Protein AF-A0A2M7BC40-F1 (afdb_monomer_lite)

Foldseek 3Di:
DDDPVVVVVVDDDDPDDDDDDDDPPPDADAPDPPHDTPNRPDDDVPVVVCCVVDPDDDDDQADPPDDDDPVSSVCSVVVHHCVVDPDDPQNVVCVVVPHDDDPPDDGDWAADFDADPVRHTPGRHPVVDDLVVVQVVLVVVCPDDDPPAAWDWDRDPPGTTTDDDDDDDDDDDDDDDDDDDDD

Sequence (183 aa):
MADLNLIRELVTTADTKIVLLVLDGLGGLPCGPGGPTELEFARTPNLDKLARAGAIGLSMPIANGIAPGSGPGHLALFGYDPVKFLVGRGVLESVGIGLQLTPDDVAARGNFCSVDDNMLITDRRAGRIPTEKCVELVTMLKTITLPGVEVIVEAVQDMRRAGHDAQNDHTARRRSDRRGRAR

Structure (mmCIF, N/CA/C/O backbone):
data_AF-A0A2M7BC40-F1
#
_entry.id   AF-A0A2M7BC40-F1
#
loop_
_atom_site.group_PDB
_atom_site.id
_atom_site.type_symbol
_atom_site.label_atom_id
_atom_site.label_alt_id
_atom_site.label_comp_id
_atom_site.label_asym_id
_atom_site.label_entity_id
_atom_site.label_seq_id
_atom_site.pdbx_PDB_ins_code
_atom_site.Cartn_x
_atom_site.Cartn_y
_atom_site.Cartn_z
_atom_site.occupancy
_atom_site.B_iso_or_equiv
_atom_site.auth_seq_id
_atom_site.auth_comp_id
_atom_site.auth_asym_id
_atom_site.auth_atom_id
_atom_site.pdbx_PDB_model_num
ATOM 1 N N . MET A 1 1 ? -8.907 -7.084 -17.365 1.00 60.09 1 MET A N 1
ATOM 2 C CA . MET A 1 1 ? -8.431 -7.451 -16.013 1.00 60.09 1 MET A CA 1
ATOM 3 C C . MET A 1 1 ? -8.399 -8.960 -15.893 1.00 60.09 1 MET A C 1
ATOM 5 O O . MET A 1 1 ? -9.081 -9.619 -16.667 1.00 60.09 1 MET A O 1
ATOM 9 N N . ALA A 1 2 ? -7.543 -9.491 -15.026 1.00 67.50 2 ALA A N 1
ATOM 10 C CA . ALA A 1 2 ? -7.201 -10.905 -15.034 1.00 67.50 2 ALA A CA 1
ATOM 11 C C . ALA A 1 2 ? -8.374 -11.793 -14.582 1.00 67.50 2 ALA A C 1
ATOM 13 O O . ALA A 1 2 ? -8.976 -11.558 -13.535 1.00 67.50 2 ALA A O 1
ATOM 14 N N . ASP A 1 3 ? -8.699 -12.809 -15.381 1.00 83.00 3 ASP A N 1
ATOM 15 C CA . ASP A 1 3 ? -9.646 -13.856 -15.006 1.00 83.00 3 ASP A CA 1
ATOM 16 C C . ASP A 1 3 ? -8.914 -14.891 -14.142 1.00 83.00 3 ASP A C 1
ATOM 18 O O . ASP A 1 3 ? -8.044 -15.621 -14.618 1.00 83.00 3 ASP A O 1
ATOM 22 N N . LEU A 1 4 ? -9.248 -14.929 -12.850 1.00 84.19 4 LEU A N 1
ATOM 23 C CA . LEU A 1 4 ? -8.615 -15.833 -11.891 1.00 84.19 4 LEU A CA 1
ATOM 24 C C . LEU A 1 4 ? -8.896 -17.312 -12.197 1.00 84.19 4 LEU A C 1
ATOM 26 O O . LEU A 1 4 ? -8.074 -18.157 -11.842 1.00 84.19 4 LEU A O 1
ATOM 30 N N . ASN A 1 5 ? -10.021 -17.638 -12.843 1.00 86.69 5 ASN A N 1
ATOM 31 C CA . ASN A 1 5 ? -10.319 -19.013 -13.242 1.00 86.69 5 ASN A CA 1
ATOM 32 C C . ASN A 1 5 ? -9.405 -19.432 -14.392 1.00 86.69 5 ASN A C 1
ATOM 34 O O . ASN A 1 5 ? -8.746 -20.463 -14.296 1.00 86.69 5 ASN A O 1
ATOM 38 N N . LEU A 1 6 ? -9.270 -18.575 -15.406 1.00 87.75 6 LEU A N 1
ATOM 39 C CA . LEU A 1 6 ? -8.338 -18.810 -16.507 1.00 87.75 6 LEU A CA 1
ATOM 40 C C . LEU A 1 6 ? -6.890 -18.917 -16.009 1.00 87.75 6 LEU A C 1
ATOM 42 O O . LEU A 1 6 ? -6.165 -19.814 -16.425 1.00 87.75 6 LEU A O 1
ATOM 46 N N . ILE A 1 7 ? -6.461 -18.040 -15.090 1.00 87.44 7 ILE A N 1
ATOM 47 C CA . ILE A 1 7 ? -5.110 -18.125 -14.513 1.00 87.44 7 ILE A CA 1
ATOM 48 C C . ILE A 1 7 ? -4.885 -19.501 -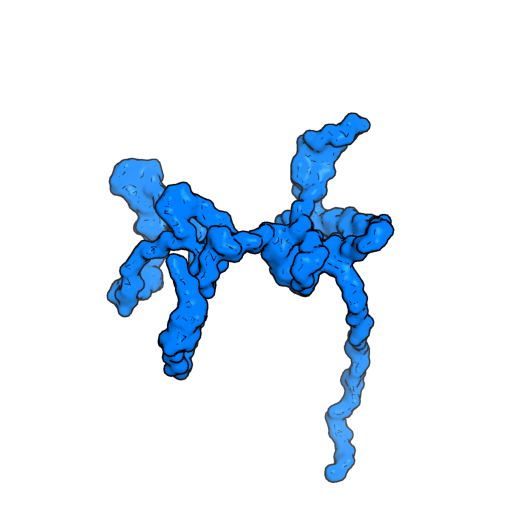13.893 1.00 87.44 7 ILE A C 1
ATOM 50 O O . ILE A 1 7 ? -3.852 -20.101 -14.166 1.00 87.44 7 ILE A O 1
ATOM 54 N N . ARG A 1 8 ? -5.837 -20.009 -13.096 1.00 87.81 8 ARG A N 1
ATOM 55 C CA . ARG A 1 8 ? -5.735 -21.328 -12.448 1.00 87.81 8 ARG A CA 1
ATOM 56 C C . ARG A 1 8 ? -5.562 -22.465 -13.452 1.00 87.81 8 ARG A C 1
ATOM 58 O O . ARG A 1 8 ? -4.784 -23.370 -13.176 1.00 87.81 8 ARG A O 1
ATOM 65 N N . GLU A 1 9 ? -6.238 -22.402 -14.594 1.00 91.88 9 GLU A N 1
ATOM 66 C CA . GLU A 1 9 ? -6.102 -23.393 -15.672 1.00 91.88 9 GLU A CA 1
ATOM 67 C C . GLU A 1 9 ? -4.739 -23.323 -16.376 1.00 91.88 9 GLU A C 1
ATOM 69 O O . GLU A 1 9 ? -4.235 -24.338 -16.851 1.00 91.88 9 GLU A O 1
ATOM 74 N N . LEU A 1 10 ? -4.120 -22.140 -16.415 1.00 90.69 10 LEU A N 1
ATOM 75 C CA . LEU A 1 10 ? -2.822 -21.904 -17.053 1.00 90.69 10 LEU A CA 1
ATOM 76 C C . LEU A 1 10 ? -1.622 -22.100 -16.110 1.00 90.69 10 LEU A C 1
ATOM 78 O O . LEU A 1 10 ? -0.476 -22.056 -16.568 1.00 90.69 10 LEU A O 1
ATOM 82 N N . VAL A 1 11 ? -1.843 -22.303 -14.803 1.00 89.69 11 VAL A N 1
ATOM 83 C CA . VAL A 1 11 ? -0.752 -22.497 -13.836 1.00 89.69 11 VAL A CA 1
ATOM 84 C C . VAL A 1 11 ? 0.047 -23.745 -14.197 1.00 89.69 11 VAL A C 1
ATOM 86 O O . VAL A 1 11 ? -0.470 -24.858 -14.223 1.00 89.69 11 VAL A O 1
ATOM 89 N N . THR A 1 12 ? 1.349 -23.565 -14.397 1.00 90.25 12 THR A N 1
ATOM 90 C CA . THR A 1 12 ? 2.305 -24.660 -14.576 1.00 90.25 12 THR A CA 1
ATOM 91 C C . THR A 1 12 ? 3.191 -24.764 -13.341 1.00 90.25 12 THR A C 1
ATOM 93 O O . THR A 1 12 ? 3.705 -23.759 -12.848 1.00 90.25 12 THR A O 1
ATOM 96 N N . THR A 1 13 ? 3.382 -25.974 -12.819 1.00 90.06 13 THR A N 1
ATOM 97 C CA . THR A 1 13 ? 4.299 -26.203 -11.696 1.00 90.06 13 THR A CA 1
ATOM 98 C C . THR A 1 13 ? 5.743 -26.041 -12.156 1.00 90.06 13 THR A C 1
ATOM 100 O O . THR A 1 13 ? 6.120 -26.570 -13.200 1.00 90.06 13 THR A O 1
ATOM 103 N N . ALA A 1 14 ? 6.558 -25.358 -11.359 1.00 90.44 14 ALA A N 1
ATOM 104 C CA . ALA A 1 14 ? 7.987 -25.214 -11.595 1.00 90.44 14 ALA A CA 1
ATOM 105 C C . ALA A 1 14 ? 8.766 -25.506 -10.310 1.00 90.44 14 ALA A C 1
ATOM 107 O O . ALA A 1 14 ? 8.309 -25.183 -9.212 1.00 90.44 14 ALA A O 1
ATOM 108 N N . ASP A 1 15 ? 9.973 -26.053 -10.457 1.00 94.62 15 ASP A N 1
ATOM 109 C CA . ASP A 1 15 ? 10.898 -26.276 -9.337 1.00 94.62 15 ASP A CA 1
ATOM 110 C C . ASP A 1 15 ? 11.640 -24.990 -8.921 1.00 94.62 15 ASP A C 1
ATOM 112 O O . ASP A 1 15 ? 12.400 -24.965 -7.951 1.00 94.62 15 ASP A O 1
ATOM 116 N N . THR A 1 16 ? 11.419 -23.895 -9.651 1.00 94.81 16 THR A N 1
ATOM 117 C CA . THR A 1 16 ? 12.004 -22.580 -9.389 1.00 94.81 16 THR A CA 1
ATOM 118 C C . THR A 1 16 ? 11.127 -21.742 -8.457 1.00 94.81 16 THR A C 1
ATOM 120 O O . THR A 1 16 ? 9.949 -22.017 -8.226 1.00 94.81 16 THR A O 1
ATOM 123 N N . LYS A 1 17 ? 11.719 -20.697 -7.870 1.00 94.19 17 LYS A N 1
ATOM 124 C CA . LYS A 1 17 ? 11.011 -19.726 -7.027 1.00 94.19 17 LYS A CA 1
ATOM 125 C C . LYS A 1 17 ? 10.815 -18.421 -7.788 1.00 94.19 17 LYS A C 1
ATOM 127 O O . LYS A 1 17 ? 11.700 -17.996 -8.525 1.00 94.19 17 LYS A O 1
ATOM 132 N N . ILE A 1 18 ? 9.673 -17.778 -7.564 1.00 93.00 18 ILE A N 1
ATOM 133 C CA . ILE A 1 18 ? 9.374 -16.445 -8.091 1.00 93.00 18 ILE A CA 1
ATOM 134 C C . ILE A 1 18 ? 9.707 -15.419 -7.010 1.00 93.00 18 ILE A C 1
ATOM 136 O O . ILE A 1 18 ? 9.275 -15.557 -5.866 1.00 93.00 18 ILE A O 1
ATOM 140 N N . VAL A 1 19 ? 10.461 -14.386 -7.383 1.00 94.69 19 VAL A N 1
ATOM 141 C CA . VAL A 1 19 ? 10.726 -13.218 -6.539 1.00 94.69 19 VAL A CA 1
ATOM 142 C C . VAL A 1 19 ? 10.123 -11.997 -7.222 1.00 94.69 19 VAL A C 1
ATOM 144 O O . VAL A 1 19 ? 10.561 -11.617 -8.305 1.00 94.69 19 VAL A O 1
ATOM 147 N N . LEU A 1 20 ? 9.124 -11.386 -6.583 1.00 94.12 20 LEU A N 1
ATOM 148 C CA . LEU A 1 20 ? 8.546 -10.108 -6.994 1.00 94.12 20 LEU A CA 1
ATOM 149 C C . LEU A 1 20 ? 9.124 -8.998 -6.110 1.00 94.12 20 LEU A C 1
ATOM 151 O O . LEU A 1 20 ? 8.829 -8.941 -4.918 1.00 94.12 20 LEU A O 1
ATOM 155 N N . LEU A 1 21 ? 9.952 -8.129 -6.692 1.00 94.38 21 LEU A N 1
ATOM 156 C CA . LEU A 1 21 ? 10.520 -6.964 -6.011 1.00 94.38 21 LEU A CA 1
ATOM 157 C C . LEU A 1 21 ? 9.755 -5.702 -6.420 1.00 94.38 21 LEU A C 1
ATOM 159 O O . LEU A 1 21 ? 9.744 -5.341 -7.595 1.00 94.38 21 LEU A O 1
ATOM 163 N N . VAL A 1 22 ? 9.151 -5.023 -5.445 1.00 92.19 22 VAL A N 1
ATOM 164 C CA . VAL A 1 22 ? 8.424 -3.762 -5.646 1.00 92.19 22 VAL A CA 1
ATOM 165 C C . VAL A 1 22 ? 9.238 -2.624 -5.040 1.00 92.19 22 VAL A C 1
ATOM 167 O O . VAL A 1 22 ? 9.542 -2.642 -3.849 1.00 92.19 22 VAL A O 1
ATOM 170 N N . LEU A 1 23 ? 9.594 -1.638 -5.862 1.00 92.56 23 LEU A N 1
ATOM 171 C CA . LEU A 1 23 ? 10.254 -0.409 -5.425 1.00 92.56 23 LEU A CA 1
ATOM 172 C C . LEU A 1 23 ? 9.192 0.695 -5.337 1.00 92.56 23 LEU A C 1
ATOM 174 O O . LEU A 1 23 ? 8.718 1.181 -6.365 1.00 92.56 23 LEU A O 1
ATOM 178 N N . ASP A 1 24 ? 8.768 1.039 -4.119 1.00 89.62 24 ASP A N 1
ATOM 179 C CA . ASP A 1 24 ? 7.703 2.025 -3.907 1.00 89.62 24 ASP A CA 1
ATOM 180 C C . ASP A 1 24 ? 8.145 3.420 -4.374 1.00 89.62 24 ASP A C 1
ATOM 182 O O . ASP A 1 24 ? 9.268 3.849 -4.106 1.00 89.62 24 ASP A O 1
ATOM 186 N N . GLY A 1 25 ? 7.273 4.111 -5.108 1.00 88.19 25 GLY A N 1
ATOM 187 C CA . GLY A 1 25 ? 7.564 5.438 -5.655 1.00 88.19 25 GLY A CA 1
ATOM 188 C C . GLY A 1 25 ? 8.713 5.497 -6.671 1.00 88.19 25 GLY A C 1
ATOM 189 O O . GLY A 1 25 ? 9.290 6.562 -6.844 1.00 88.19 25 GLY A O 1
ATOM 190 N N . LEU A 1 26 ? 9.063 4.387 -7.339 1.00 91.62 26 LEU A N 1
ATOM 191 C CA . LEU A 1 26 ? 10.170 4.353 -8.311 1.00 91.62 26 LEU A CA 1
ATOM 192 C C . LEU A 1 26 ? 9.943 5.254 -9.536 1.00 91.62 26 LEU A C 1
ATOM 194 O O . LEU A 1 26 ? 10.897 5.759 -10.122 1.00 91.62 26 LEU A O 1
ATOM 198 N N . GLY A 1 27 ? 8.684 5.391 -9.958 1.00 89.62 27 GLY A N 1
ATOM 199 C CA . GLY A 1 27 ? 8.317 6.223 -11.098 1.00 89.62 27 GLY A CA 1
ATOM 200 C C . GLY A 1 27 ? 8.601 7.694 -10.808 1.00 89.62 27 GLY A C 1
ATOM 201 O O . GLY A 1 27 ? 8.203 8.205 -9.765 1.00 89.62 27 GLY A O 1
ATOM 202 N N . GLY A 1 28 ? 9.259 8.360 -11.750 1.00 89.81 28 GLY A N 1
ATOM 203 C CA . GLY A 1 28 ? 9.743 9.723 -11.595 1.00 89.81 28 GLY A CA 1
ATOM 204 C C . GLY A 1 28 ? 9.516 10.573 -12.839 1.00 89.81 28 GLY A C 1
ATOM 205 O O . GLY A 1 28 ? 9.080 10.070 -13.880 1.00 89.81 28 GLY A O 1
ATOM 206 N N . LEU A 1 29 ? 9.798 11.868 -12.728 1.00 92.19 29 LEU A N 1
ATOM 207 C CA . LEU A 1 29 ? 9.714 12.820 -13.834 1.00 92.19 29 LEU A CA 1
ATOM 208 C C . LEU A 1 29 ? 11.024 13.602 -13.933 1.00 92.19 29 LEU A C 1
ATOM 210 O O . LEU A 1 29 ? 11.601 13.956 -12.907 1.00 92.19 29 LEU A O 1
ATOM 214 N N . PRO A 1 30 ? 11.484 13.937 -15.148 1.00 92.88 30 PRO A N 1
ATOM 215 C CA . PRO A 1 30 ? 12.645 14.796 -15.300 1.00 92.88 30 PRO A CA 1
ATOM 216 C C . PRO A 1 30 ? 12.478 16.139 -14.584 1.00 92.88 30 PRO A C 1
ATOM 218 O O . PRO A 1 30 ? 11.442 16.792 -14.711 1.00 92.88 30 PRO A O 1
ATOM 221 N N . CYS A 1 31 ? 13.537 16.609 -13.918 1.00 85.19 31 CYS A N 1
ATOM 222 C CA . CYS A 1 31 ? 13.561 17.935 -13.283 1.00 85.19 31 CYS A CA 1
ATOM 223 C C . CYS A 1 31 ? 13.401 19.097 -14.287 1.00 85.19 31 CYS A C 1
ATOM 225 O O . CYS A 1 31 ? 13.108 20.224 -13.892 1.00 85.19 31 CYS A O 1
ATOM 227 N N . GLY A 1 32 ? 13.607 18.839 -15.581 1.00 88.62 32 GLY A N 1
ATOM 228 C CA . GLY A 1 32 ? 13.392 19.789 -16.666 1.00 88.62 32 GLY A CA 1
ATOM 229 C C . GLY A 1 32 ? 13.251 19.083 -18.021 1.00 88.62 32 GLY A C 1
ATOM 230 O O . GLY A 1 32 ? 13.565 17.894 -18.128 1.00 88.62 32 GLY A O 1
ATOM 231 N N . PRO A 1 33 ? 12.784 19.790 -19.066 1.00 90.62 33 PRO A N 1
ATOM 232 C CA . PRO A 1 33 ? 12.595 19.206 -20.392 1.00 90.62 33 PRO A CA 1
ATOM 233 C C . PRO A 1 33 ? 13.879 18.559 -20.928 1.00 90.62 33 PRO A C 1
ATOM 235 O O . PRO A 1 33 ? 14.923 19.203 -20.989 1.00 90.62 33 PRO A O 1
ATOM 238 N N . GLY A 1 34 ? 13.796 17.284 -21.319 1.00 89.62 34 GLY A N 1
ATOM 239 C CA . GLY A 1 34 ? 14.925 16.523 -21.871 1.00 89.62 34 GLY A CA 1
ATOM 240 C C . GLY A 1 34 ? 15.969 16.047 -20.850 1.00 89.62 34 GLY A C 1
ATOM 241 O O . GLY A 1 34 ? 16.966 15.455 -21.254 1.00 89.62 34 GLY A O 1
ATOM 242 N N . GLY A 1 35 ? 15.766 16.297 -19.551 1.00 92.81 35 GLY A N 1
ATOM 243 C CA . GLY A 1 35 ? 16.609 15.748 -18.487 1.00 92.81 35 GLY A CA 1
ATOM 244 C C . GLY A 1 35 ? 16.282 14.283 -18.155 1.00 92.81 35 GLY A C 1
ATOM 245 O O . GLY A 1 35 ? 15.249 13.774 -18.592 1.00 92.81 35 GLY A O 1
ATOM 246 N N . PRO A 1 36 ? 17.134 13.608 -17.365 1.00 94.19 36 PRO A N 1
ATOM 247 C CA . PRO A 1 36 ? 16.844 12.271 -16.860 1.00 94.19 36 PRO A CA 1
ATOM 248 C C . PRO A 1 36 ? 15.794 12.314 -15.742 1.00 94.19 36 PRO A C 1
ATOM 250 O O . PRO A 1 36 ? 15.713 13.286 -14.986 1.00 94.19 36 PRO A O 1
ATOM 253 N N . THR A 1 37 ? 15.036 11.232 -15.600 1.00 95.12 37 THR A N 1
ATOM 254 C CA . THR A 1 37 ? 14.310 10.903 -14.366 1.00 95.12 37 THR A CA 1
ATOM 255 C C . THR A 1 37 ? 15.286 10.584 -13.230 1.00 95.12 37 THR A C 1
ATOM 257 O O . THR A 1 37 ? 16.477 10.336 -13.442 1.00 95.12 37 THR A O 1
ATOM 260 N N . GLU A 1 38 ? 14.782 10.536 -12.002 1.00 94.31 38 GLU A N 1
ATOM 261 C CA . GLU A 1 38 ? 15.550 10.190 -10.806 1.00 94.31 38 GLU A CA 1
ATOM 262 C C . GLU A 1 38 ? 16.215 8.810 -10.932 1.00 94.31 38 GLU A C 1
ATOM 264 O O . GLU A 1 38 ? 17.369 8.642 -10.535 1.00 94.31 38 GLU A O 1
ATOM 269 N N . LEU A 1 39 ? 15.516 7.835 -11.530 1.00 95.19 39 LEU A N 1
ATOM 270 C CA . LEU A 1 39 ? 16.048 6.490 -11.756 1.00 95.19 39 LEU A CA 1
ATOM 271 C C . LEU A 1 39 ? 17.146 6.472 -12.827 1.00 95.19 39 LEU A C 1
ATOM 273 O O . LEU A 1 39 ? 18.150 5.789 -12.643 1.00 95.19 39 LEU A O 1
ATOM 277 N N . GLU A 1 40 ? 16.981 7.228 -13.915 1.00 94.88 40 GLU A N 1
ATOM 278 C CA . GLU A 1 40 ? 17.996 7.344 -14.974 1.00 94.88 40 GLU A CA 1
ATOM 279 C C . GLU A 1 40 ? 19.251 8.080 -14.495 1.00 94.88 40 GLU A C 1
ATOM 281 O O . GLU A 1 40 ? 20.361 7.766 -14.922 1.00 94.88 40 GLU A O 1
ATOM 286 N N . PHE A 1 41 ? 19.094 9.054 -13.596 1.00 94.44 41 PHE A N 1
ATOM 287 C CA . PHE A 1 41 ? 20.222 9.755 -12.989 1.00 94.44 41 PHE A CA 1
ATOM 288 C C . PHE A 1 41 ? 20.975 8.879 -11.974 1.00 94.44 41 PHE A C 1
ATOM 290 O O . PHE A 1 41 ? 22.187 9.023 -11.788 1.00 94.44 41 PHE A O 1
ATOM 297 N N . ALA A 1 42 ? 20.276 7.965 -11.298 1.00 95.06 42 ALA A N 1
ATOM 298 C CA . ALA A 1 42 ? 20.861 7.101 -10.283 1.00 95.06 42 ALA A CA 1
ATOM 299 C C . ALA A 1 42 ? 21.795 6.034 -10.882 1.00 95.06 42 ALA A C 1
ATOM 301 O O . ALA A 1 42 ? 21.482 5.339 -11.846 1.00 95.06 42 ALA A O 1
ATOM 302 N N . ARG A 1 43 ? 22.945 5.809 -10.234 1.00 97.44 43 ARG A N 1
ATOM 303 C CA . ARG A 1 43 ? 23.861 4.722 -10.606 1.00 97.44 43 ARG A CA 1
ATOM 304 C C . ARG A 1 43 ? 23.312 3.373 -10.126 1.00 97.44 43 ARG A C 1
ATOM 306 O O . ARG A 1 43 ? 23.508 3.010 -8.966 1.00 97.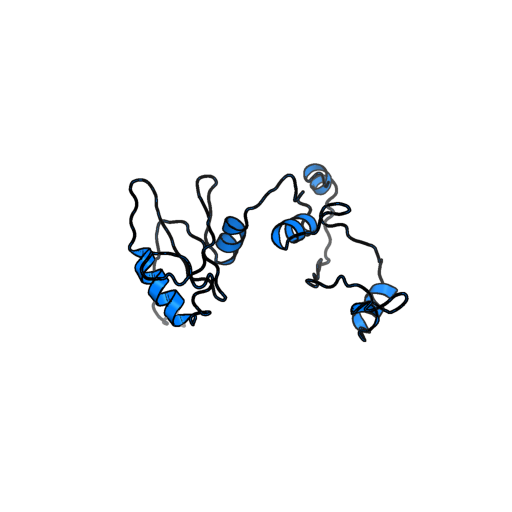44 43 ARG A O 1
ATOM 313 N N . THR A 1 44 ? 22.692 2.601 -11.020 1.00 97.00 44 THR A N 1
ATOM 314 C CA . THR A 1 44 ? 21.986 1.350 -10.678 1.00 97.00 44 THR A CA 1
ATOM 315 C C . THR A 1 44 ? 22.513 0.101 -11.420 1.00 97.00 44 THR A C 1
ATOM 317 O O . THR A 1 44 ? 21.749 -0.655 -12.017 1.00 97.00 44 THR A O 1
ATOM 320 N N . PRO A 1 45 ? 23.814 -0.246 -11.298 1.00 97.75 45 PRO A N 1
ATOM 321 C CA . PRO A 1 45 ? 24.463 -1.268 -12.134 1.00 97.75 45 PRO A CA 1
ATOM 322 C C . PRO A 1 45 ? 23.831 -2.667 -12.044 1.00 97.75 45 PRO A C 1
ATOM 324 O O . PRO A 1 45 ? 23.905 -3.444 -12.998 1.00 97.75 45 PRO A O 1
ATOM 327 N N . ASN A 1 46 ? 23.213 -3.003 -10.907 1.00 97.88 46 ASN A N 1
ATOM 328 C CA . ASN A 1 46 ? 22.512 -4.272 -10.724 1.00 97.88 46 ASN A CA 1
ATOM 329 C C . ASN A 1 46 ? 21.158 -4.295 -11.447 1.00 97.88 46 ASN A C 1
ATOM 331 O O . ASN A 1 46 ? 20.846 -5.294 -12.093 1.00 97.88 46 ASN A O 1
ATOM 335 N N . LEU A 1 47 ? 20.385 -3.203 -11.384 1.00 96.62 47 LEU A N 1
ATOM 336 C CA . LEU A 1 47 ? 19.130 -3.080 -12.132 1.00 96.62 47 LEU A CA 1
ATOM 337 C C . LEU A 1 47 ? 19.415 -3.040 -13.635 1.00 96.62 47 LEU A C 1
ATOM 339 O O . LEU A 1 47 ? 18.781 -3.775 -14.384 1.00 96.62 47 LEU A O 1
ATOM 343 N N . ASP A 1 48 ? 20.452 -2.313 -14.055 1.00 97.56 48 ASP A N 1
ATOM 344 C CA . ASP A 1 48 ? 20.898 -2.276 -15.451 1.00 97.56 48 ASP A CA 1
ATOM 345 C C . ASP A 1 48 ? 21.274 -3.668 -15.978 1.00 97.56 48 ASP A C 1
ATOM 347 O O . ASP A 1 48 ? 20.979 -4.027 -17.120 1.00 97.56 48 ASP A O 1
ATOM 351 N N . LYS A 1 49 ? 21.953 -4.476 -15.152 1.00 98.19 49 LYS A N 1
ATOM 352 C CA . LYS A 1 49 ? 22.318 -5.853 -15.505 1.00 98.19 49 LYS A CA 1
ATOM 353 C C . LYS A 1 49 ? 21.080 -6.739 -15.644 1.00 98.19 49 LYS A C 1
ATOM 355 O O . LYS A 1 49 ? 21.023 -7.519 -16.592 1.00 98.19 49 LYS A 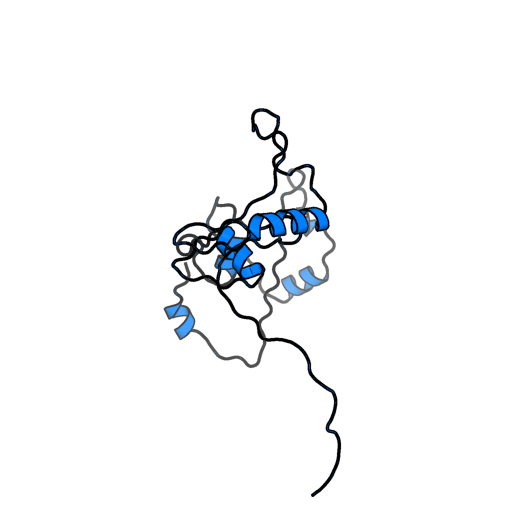O 1
ATOM 360 N N . LEU A 1 50 ? 20.115 -6.621 -14.731 1.00 96.94 50 LEU A N 1
ATOM 361 C CA . LEU A 1 50 ? 18.852 -7.363 -14.796 1.00 96.94 50 LEU A CA 1
ATOM 362 C C . LEU A 1 50 ? 18.032 -6.964 -16.028 1.00 96.94 50 LEU A C 1
ATOM 364 O O . LEU A 1 50 ? 17.562 -7.843 -16.743 1.00 96.94 50 LEU A O 1
ATOM 368 N N . ALA A 1 51 ? 17.937 -5.667 -16.325 1.00 96.44 51 ALA A N 1
ATOM 369 C CA . ALA A 1 51 ? 17.238 -5.153 -17.499 1.00 96.44 51 ALA A CA 1
ATOM 370 C C . ALA A 1 51 ? 17.848 -5.669 -18.812 1.00 96.44 51 ALA A C 1
ATOM 372 O O . ALA A 1 51 ? 17.112 -6.042 -19.719 1.00 96.44 51 ALA A O 1
ATOM 373 N N . ARG A 1 52 ? 19.186 -5.755 -18.906 1.00 97.38 52 ARG A N 1
ATOM 374 C CA . ARG A 1 52 ? 19.877 -6.312 -20.087 1.00 97.38 52 ARG A CA 1
ATOM 375 C C . ARG A 1 52 ? 19.724 -7.824 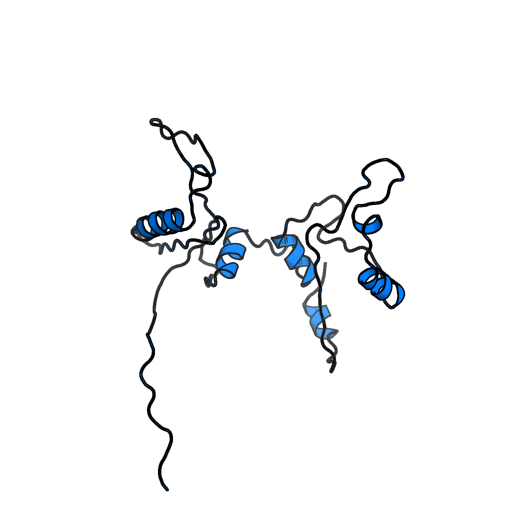-20.247 1.00 97.38 52 ARG A C 1
ATOM 377 O O . ARG A 1 52 ? 19.767 -8.310 -21.370 1.00 97.38 52 ARG A O 1
ATOM 384 N N . ALA A 1 53 ? 19.638 -8.566 -19.145 1.00 98.00 53 ALA A N 1
ATOM 385 C CA . ALA A 1 53 ? 19.557 -10.027 -19.168 1.00 98.00 53 ALA A CA 1
ATOM 386 C C . ALA A 1 53 ? 18.114 -10.560 -19.230 1.00 98.00 53 ALA A C 1
ATOM 388 O O . ALA A 1 53 ? 17.919 -11.749 -19.471 1.00 98.00 53 ALA A O 1
ATOM 389 N N . GLY A 1 54 ? 17.122 -9.708 -18.965 1.00 96.25 54 GLY A N 1
ATOM 390 C CA . GLY A 1 54 ? 15.711 -10.069 -18.880 1.00 96.25 54 GLY A CA 1
ATOM 391 C C . GLY A 1 54 ? 14.842 -9.371 -19.923 1.00 96.25 54 GLY A C 1
ATOM 392 O O . GLY A 1 54 ? 15.310 -8.920 -20.965 1.00 96.25 54 GLY A O 1
ATOM 393 N N . ALA A 1 55 ? 13.549 -9.291 -19.617 1.00 96.88 55 ALA A N 1
ATOM 394 C CA . ALA A 1 55 ? 12.574 -8.536 -20.391 1.00 96.88 55 ALA A CA 1
ATOM 395 C C . ALA A 1 55 ? 12.159 -7.278 -19.620 1.00 96.88 55 ALA A C 1
ATOM 397 O O . ALA A 1 55 ? 11.999 -7.314 -18.399 1.00 96.88 55 ALA A O 1
ATOM 398 N N . ILE A 1 56 ? 11.965 -6.180 -20.347 1.00 96.38 56 ILE A N 1
ATOM 399 C CA . ILE A 1 56 ? 11.508 -4.900 -19.804 1.00 96.38 56 ILE A CA 1
ATOM 400 C C . ILE A 1 56 ? 10.141 -4.540 -20.376 1.00 96.38 56 ILE A C 1
ATOM 402 O O . ILE A 1 56 ? 9.788 -4.933 -21.487 1.00 96.38 56 ILE A O 1
ATOM 406 N N . GLY A 1 57 ? 9.375 -3.769 -19.616 1.00 94.38 57 GLY A N 1
ATOM 407 C CA . GLY A 1 57 ? 8.063 -3.297 -20.023 1.00 94.38 57 GLY A CA 1
ATOM 408 C C . GLY A 1 57 ? 7.526 -2.254 -19.056 1.00 94.38 57 GLY A C 1
ATOM 409 O O . GLY A 1 57 ? 8.125 -1.981 -18.015 1.00 94.38 57 GLY A O 1
ATOM 410 N N . LEU A 1 58 ? 6.385 -1.675 -19.413 1.00 91.69 58 LEU A N 1
ATOM 411 C CA . LEU A 1 58 ? 5.648 -0.756 -18.556 1.00 91.69 58 LEU A CA 1
ATOM 412 C C . LEU A 1 58 ? 4.517 -1.513 -17.866 1.00 91.69 58 LEU A C 1
ATOM 414 O O . LEU A 1 58 ? 3.794 -2.280 -18.501 1.00 91.69 58 LEU A O 1
ATOM 418 N N . SER A 1 59 ? 4.356 -1.272 -16.569 1.00 88.25 59 SER A N 1
ATOM 419 C CA . SER A 1 59 ? 3.208 -1.758 -15.809 1.00 88.25 59 SER A CA 1
ATOM 420 C C . SER A 1 59 ? 2.211 -0.622 -15.627 1.00 88.25 59 SER A C 1
ATOM 422 O O . SER A 1 59 ? 2.594 0.486 -15.255 1.00 88.25 59 SER A O 1
ATOM 424 N N . MET A 1 60 ? 0.934 -0.899 -15.884 1.00 88.25 60 MET A N 1
ATOM 425 C CA . MET A 1 60 ? -0.174 0.019 -15.632 1.00 88.25 60 MET A CA 1
ATOM 426 C C . MET A 1 60 ? -1.032 -0.567 -14.503 1.00 88.25 60 MET A C 1
ATOM 428 O O . MET A 1 60 ? -1.875 -1.419 -14.777 1.00 88.25 60 MET A O 1
ATOM 432 N N . PRO A 1 61 ? -0.831 -0.145 -13.238 1.00 83.62 61 PRO A N 1
ATOM 433 C CA . PRO A 1 61 ? -1.458 -0.808 -12.094 1.00 83.62 61 PRO A CA 1
ATOM 434 C C . PRO A 1 61 ? -2.989 -0.733 -12.080 1.00 83.62 61 PRO A C 1
ATOM 436 O O . PRO A 1 61 ? -3.636 -1.638 -11.572 1.00 83.62 61 PRO A O 1
ATOM 439 N N . ILE A 1 62 ? -3.581 0.344 -12.608 1.00 86.12 62 ILE A N 1
ATOM 440 C CA . ILE A 1 62 ? -5.042 0.519 -12.623 1.00 86.12 62 ILE A CA 1
ATOM 441 C C . ILE A 1 62 ? -5.524 0.824 -14.041 1.00 86.12 62 ILE A C 1
ATOM 443 O O . ILE A 1 62 ? -6.070 -0.047 -14.711 1.00 86.12 62 ILE A O 1
ATOM 447 N N . ALA A 1 63 ? -5.323 2.058 -14.501 1.00 85.94 63 ALA A N 1
ATOM 448 C CA . ALA A 1 63 ? -5.663 2.508 -15.845 1.00 85.94 63 ALA A CA 1
ATOM 449 C C . ALA A 1 63 ? -4.925 3.815 -16.163 1.00 85.94 63 ALA A C 1
ATOM 451 O O . ALA A 1 63 ? -4.397 4.480 -15.267 1.00 85.94 63 ALA A O 1
ATOM 452 N N . ASN A 1 64 ? -4.932 4.209 -17.436 1.00 87.38 64 ASN A N 1
ATOM 453 C CA . ASN A 1 64 ? -4.377 5.485 -17.873 1.00 87.38 64 ASN A CA 1
ATOM 454 C C . ASN A 1 64 ? -5.047 6.648 -17.131 1.00 87.38 64 ASN A C 1
ATOM 456 O O . ASN A 1 64 ? -6.272 6.726 -17.058 1.00 87.38 64 ASN A O 1
ATOM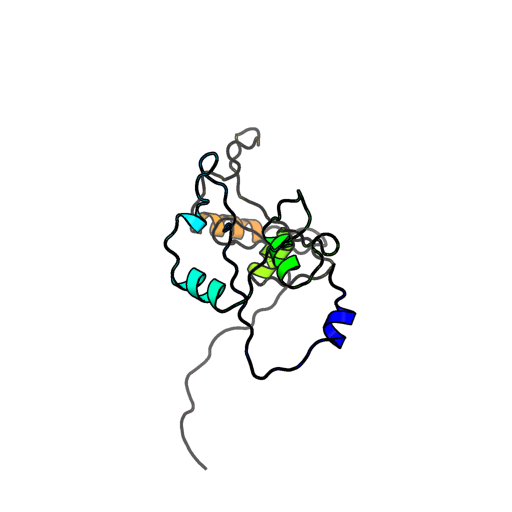 460 N N . GLY A 1 65 ? -4.234 7.552 -16.585 1.00 85.81 65 GLY A N 1
ATOM 461 C CA . GLY A 1 65 ? -4.714 8.719 -15.841 1.00 85.81 65 GLY A CA 1
ATOM 462 C C . GLY A 1 65 ? -5.211 8.428 -14.420 1.00 85.81 65 GLY A C 1
ATOM 463 O O . GLY A 1 65 ? -5.626 9.363 -13.739 1.00 85.81 65 GLY A O 1
ATOM 464 N N . ILE A 1 66 ? -5.146 7.179 -13.939 1.00 85.88 66 ILE A N 1
ATOM 465 C CA . ILE A 1 66 ? -5.531 6.830 -12.565 1.00 85.88 66 ILE A CA 1
ATOM 466 C C . ILE A 1 66 ? -4.280 6.564 -11.729 1.00 85.88 66 ILE A C 1
ATOM 468 O O . ILE A 1 66 ? -3.617 5.538 -11.884 1.00 85.88 66 ILE A O 1
ATOM 472 N N . ALA A 1 67 ? -3.977 7.480 -10.807 1.00 83.44 67 ALA A N 1
ATOM 473 C CA . ALA A 1 67 ? -2.880 7.313 -9.861 1.00 83.44 67 ALA A CA 1
ATOM 474 C C . ALA A 1 67 ? -3.231 6.237 -8.812 1.00 83.44 67 ALA A C 1
ATOM 476 O O . ALA A 1 67 ? -4.230 6.383 -8.099 1.00 83.44 67 ALA A O 1
ATOM 477 N N . PRO A 1 68 ? -2.435 5.159 -8.678 1.00 80.31 68 PRO A N 1
ATOM 478 C CA . PRO A 1 68 ? -2.701 4.133 -7.685 1.00 80.31 68 PRO A CA 1
ATOM 479 C C . PRO A 1 68 ? -2.322 4.606 -6.281 1.00 80.31 68 PRO A C 1
ATOM 481 O O . PRO A 1 68 ? -1.229 5.110 -6.040 1.00 80.31 68 PRO A O 1
ATOM 484 N N . GLY A 1 69 ? -3.211 4.370 -5.316 1.00 82.50 69 GLY A N 1
ATOM 485 C CA . GLY A 1 69 ? -2.803 4.289 -3.914 1.00 82.50 69 GLY A CA 1
ATOM 486 C C . GLY A 1 69 ? -2.121 2.946 -3.628 1.00 82.50 69 GLY A C 1
ATOM 487 O O . GLY A 1 69 ? -2.378 1.970 -4.328 1.00 82.50 69 GLY A O 1
ATOM 488 N N . SER A 1 70 ? -1.315 2.874 -2.562 1.00 80.38 70 SER A N 1
ATOM 489 C CA . SER A 1 70 ? -0.596 1.649 -2.161 1.00 80.38 70 SER A CA 1
ATOM 490 C C . SER A 1 70 ? -1.494 0.399 -2.110 1.00 80.38 70 SER A C 1
ATOM 492 O O . SER A 1 70 ? -1.142 -0.605 -2.717 1.00 80.38 70 SER A O 1
ATOM 494 N N . GLY A 1 71 ? -2.675 0.466 -1.480 1.00 81.62 71 GLY A N 1
ATOM 495 C CA . GLY A 1 71 ? -3.598 -0.678 -1.392 1.00 81.62 71 GLY A CA 1
ATOM 496 C C . GLY A 1 71 ? -4.025 -1.224 -2.764 1.00 81.62 71 GLY A C 1
ATOM 497 O O . GLY A 1 71 ? -3.646 -2.343 -3.110 1.00 81.62 71 GLY A O 1
ATOM 498 N N . PRO A 1 72 ? -4.749 -0.434 -3.581 1.00 83.44 72 PRO A N 1
ATOM 499 C CA . PRO A 1 72 ? -5.116 -0.820 -4.946 1.00 83.44 72 PRO A CA 1
ATOM 500 C C . PRO A 1 72 ? -3.922 -1.230 -5.824 1.00 83.44 72 PRO A C 1
ATOM 502 O O . PRO A 1 72 ? -4.020 -2.191 -6.581 1.00 83.44 72 PRO A O 1
ATOM 505 N N . GLY A 1 73 ? -2.781 -0.543 -5.698 1.00 86.44 73 GLY A N 1
ATOM 506 C CA . GLY A 1 73 ? -1.565 -0.866 -6.447 1.00 86.44 73 GLY A CA 1
ATOM 507 C C . GLY A 1 73 ? -1.024 -2.261 -6.131 1.00 86.44 73 GLY A C 1
ATOM 508 O O . GLY A 1 73 ? -0.695 -3.008 -7.048 1.00 86.44 73 GLY A O 1
ATOM 509 N N . HIS A 1 74 ? -0.992 -2.652 -4.854 1.00 88.12 74 HIS A N 1
ATOM 510 C CA . HIS A 1 74 ? -0.550 -3.992 -4.460 1.00 88.12 74 HIS A CA 1
ATOM 511 C C . HIS A 1 74 ? -1.543 -5.076 -4.886 1.00 88.12 74 HIS A C 1
ATOM 513 O O . HIS A 1 74 ? -1.119 -6.121 -5.371 1.00 88.12 74 HIS A O 1
ATOM 519 N N . LEU A 1 75 ? -2.852 -4.830 -4.772 1.00 87.88 75 LEU A N 1
ATOM 520 C CA . LEU A 1 75 ? -3.872 -5.778 -5.240 1.00 87.88 75 LEU A CA 1
ATOM 521 C C . LEU A 1 75 ? -3.704 -6.100 -6.730 1.00 87.88 75 LEU A C 1
ATOM 523 O O . LEU A 1 75 ? -3.711 -7.273 -7.107 1.00 87.88 75 LEU A O 1
ATOM 527 N N . ALA A 1 76 ? -3.463 -5.074 -7.549 1.00 88.81 76 ALA A N 1
ATOM 528 C CA . ALA A 1 76 ? -3.208 -5.236 -8.975 1.00 88.81 76 ALA A CA 1
ATOM 529 C C . ALA A 1 76 ? -1.972 -6.098 -9.270 1.00 88.81 76 ALA A C 1
ATOM 531 O O . ALA A 1 76 ? -2.018 -6.956 -10.152 1.00 88.81 76 ALA A O 1
ATOM 532 N N . LEU A 1 77 ? -0.884 -5.923 -8.511 1.00 89.88 77 LEU A N 1
ATOM 533 C CA . LEU A 1 77 ? 0.339 -6.721 -8.668 1.00 89.88 77 LEU A CA 1
ATOM 534 C C . LEU A 1 77 ? 0.122 -8.211 -8.369 1.00 89.88 77 LEU A C 1
ATOM 536 O O . LEU A 1 77 ? 0.778 -9.055 -8.973 1.00 89.88 77 LEU A O 1
ATOM 540 N N . PHE A 1 78 ? -0.817 -8.538 -7.479 1.00 88.56 78 PHE A N 1
ATOM 541 C CA . PHE A 1 78 ? -1.208 -9.919 -7.178 1.00 88.56 78 PHE A CA 1
ATOM 542 C C . PHE A 1 78 ? -2.316 -10.460 -8.097 1.00 88.56 78 PHE A C 1
ATOM 544 O O . PHE A 1 78 ? -2.827 -11.554 -7.863 1.00 88.56 78 PHE A O 1
ATOM 551 N N . GLY A 1 79 ? -2.682 -9.723 -9.151 1.00 87.44 79 GLY A N 1
ATOM 552 C CA . GLY A 1 79 ? -3.651 -10.156 -10.160 1.00 87.44 79 GLY A CA 1
ATOM 553 C C . GLY A 1 79 ? -5.114 -9.875 -9.812 1.00 87.44 79 GLY A C 1
ATOM 554 O O . GLY A 1 79 ? -5.997 -10.264 -10.576 1.00 87.44 79 GLY A O 1
ATOM 555 N N . TYR A 1 80 ? -5.396 -9.186 -8.703 1.00 87.81 80 TYR A N 1
ATOM 556 C CA . TYR A 1 80 ? -6.751 -8.742 -8.382 1.00 87.81 80 TYR A CA 1
ATOM 557 C C . TYR A 1 80 ? -7.090 -7.476 -9.160 1.00 87.81 80 TYR A C 1
ATOM 559 O O . TYR A 1 80 ? -6.262 -6.590 -9.327 1.00 87.81 80 TYR A O 1
ATOM 567 N N . ASP A 1 81 ? -8.337 -7.368 -9.601 1.00 86.75 81 ASP A N 1
ATOM 568 C CA . ASP A 1 81 ? -8.873 -6.132 -10.161 1.00 86.75 81 ASP A CA 1
ATOM 569 C C . ASP A 1 81 ? -9.098 -5.102 -9.030 1.00 86.75 81 ASP A C 1
ATOM 571 O O . ASP A 1 81 ? -10.015 -5.287 -8.227 1.00 86.75 81 ASP A O 1
ATOM 575 N N . PRO A 1 82 ? -8.307 -4.014 -8.946 1.00 83.62 82 PRO A N 1
ATOM 576 C CA . PRO A 1 82 ? -8.432 -3.022 -7.879 1.00 83.62 82 PRO A CA 1
ATOM 577 C C . PRO A 1 82 ? -9.720 -2.189 -7.936 1.00 83.62 82 PRO A C 1
ATOM 579 O O . PRO A 1 82 ? -10.038 -1.518 -6.956 1.00 83.62 82 PRO A O 1
ATOM 582 N N . VAL A 1 83 ? -10.440 -2.185 -9.061 1.00 84.06 83 VAL A N 1
ATOM 583 C CA . VAL A 1 83 ? -11.721 -1.478 -9.220 1.00 84.06 83 VAL A CA 1
ATOM 584 C C . VAL A 1 83 ? -12.876 -2.370 -8.766 1.00 84.06 83 VAL A C 1
ATOM 586 O O . VAL A 1 83 ? -13.833 -1.882 -8.170 1.00 84.06 83 VAL A O 1
ATOM 589 N N . LYS A 1 84 ? -12.774 -3.682 -9.000 1.00 84.12 84 LYS A N 1
ATOM 590 C CA . LYS A 1 84 ? -13.751 -4.674 -8.531 1.00 84.12 84 LYS A CA 1
ATOM 591 C C . LYS A 1 84 ? -13.569 -5.025 -7.053 1.00 84.12 84 LYS A C 1
ATOM 593 O O . LYS A 1 84 ? -14.549 -5.136 -6.322 1.00 84.12 84 LYS A O 1
ATOM 598 N N . PHE A 1 85 ? -12.329 -5.219 -6.613 1.00 82.62 85 PHE A N 1
ATOM 599 C CA . PHE A 1 85 ? -11.980 -5.616 -5.249 1.00 82.62 85 PHE A CA 1
ATOM 600 C C . PHE A 1 85 ? -11.518 -4.399 -4.447 1.00 82.62 85 PHE A C 1
ATOM 602 O O . PHE A 1 85 ? -10.335 -4.221 -4.154 1.00 82.62 85 PHE A O 1
ATOM 609 N N . LEU A 1 86 ? -12.474 -3.539 -4.093 1.00 75.81 86 LEU A N 1
ATOM 610 C CA . LEU A 1 86 ? -12.215 -2.363 -3.270 1.00 75.81 86 LEU A CA 1
ATOM 611 C C . LEU A 1 86 ? -11.996 -2.775 -1.814 1.00 75.81 86 LEU A C 1
ATOM 613 O O . LEU A 1 86 ? -12.942 -2.950 -1.049 1.00 75.81 86 LEU A O 1
ATOM 617 N N . VAL A 1 87 ? -10.732 -2.897 -1.420 1.00 78.06 87 VAL A N 1
ATOM 618 C CA . VAL A 1 87 ? -10.373 -3.092 -0.014 1.00 78.06 87 VAL A CA 1
ATOM 619 C C . VAL A 1 87 ? -10.136 -1.730 0.630 1.00 78.06 87 VAL A C 1
ATOM 621 O O . VAL A 1 87 ? -9.238 -0.976 0.243 1.00 78.06 87 VAL A O 1
ATOM 624 N N . GLY A 1 88 ? -10.958 -1.400 1.625 1.00 79.88 88 GLY A N 1
ATOM 625 C CA . GLY A 1 88 ? -10.808 -0.174 2.399 1.00 79.88 88 GLY A CA 1
ATOM 626 C C . GLY A 1 88 ? -9.478 -0.141 3.156 1.00 79.88 88 GLY A C 1
ATOM 627 O O . GLY A 1 88 ? -8.990 -1.162 3.639 1.00 79.88 88 GLY A O 1
ATOM 628 N N . ARG A 1 89 ? -8.895 1.053 3.323 1.00 78.00 89 ARG A N 1
ATOM 629 C CA . ARG A 1 89 ? -7.644 1.207 4.092 1.00 78.00 89 ARG A CA 1
ATOM 630 C C . ARG A 1 89 ? -7.774 0.730 5.538 1.00 78.00 89 ARG A C 1
ATOM 632 O O . ARG A 1 89 ? -6.799 0.230 6.073 1.00 78.00 89 ARG A O 1
ATOM 639 N N . GLY A 1 90 ? -8.952 0.869 6.152 1.00 82.69 90 GLY A N 1
ATOM 640 C CA . GLY A 1 90 ? -9.203 0.343 7.496 1.00 82.69 90 GLY A CA 1
ATOM 641 C C . GLY A 1 90 ? -8.963 -1.165 7.563 1.00 82.69 90 GLY A C 1
ATOM 642 O O . GLY A 1 90 ? -8.213 -1.620 8.418 1.00 82.69 90 GLY A O 1
ATOM 643 N N . VAL A 1 91 ? -9.502 -1.917 6.600 1.00 85.88 91 VAL A N 1
ATOM 644 C CA . VAL A 1 91 ? -9.317 -3.373 6.493 1.00 85.88 91 VAL A CA 1
ATOM 645 C C . VAL A 1 91 ? -7.841 -3.726 6.298 1.00 85.88 91 VAL A C 1
ATOM 647 O O . VAL A 1 91 ? -7.311 -4.546 7.039 1.00 85.88 91 VAL A O 1
ATOM 650 N N . LEU A 1 92 ? -7.150 -3.063 5.361 1.00 83.38 92 LEU A N 1
ATOM 651 C CA . LEU A 1 92 ? -5.728 -3.327 5.095 1.00 83.38 92 LEU A CA 1
ATOM 652 C C . LEU A 1 92 ? -4.838 -3.092 6.321 1.00 83.38 92 LEU A C 1
ATOM 654 O O . LEU A 1 92 ? -3.970 -3.908 6.613 1.00 83.38 92 LEU A O 1
ATOM 658 N N . GLU A 1 93 ? -5.050 -1.991 7.042 1.00 81.94 93 GLU A N 1
ATOM 659 C CA . GLU A 1 93 ? -4.277 -1.671 8.249 1.00 81.94 93 GLU A CA 1
ATOM 660 C C . GLU A 1 93 ? -4.598 -2.644 9.396 1.00 81.94 93 GLU A C 1
ATOM 662 O O . GLU A 1 93 ? -3.701 -3.015 10.147 1.00 81.94 93 GLU A O 1
ATOM 667 N N . SER A 1 94 ? -5.850 -3.111 9.489 1.00 85.56 94 SER A N 1
ATOM 668 C CA . SER A 1 94 ? -6.275 -4.115 10.478 1.00 85.56 94 SER A CA 1
ATOM 669 C C . SER A 1 94 ? -5.595 -5.447 10.281 1.00 85.56 94 SER A C 1
ATOM 671 O O . SER A 1 94 ? -4.962 -5.966 11.199 1.00 85.56 94 SER A O 1
ATOM 673 N N . VAL A 1 95 ? -5.647 -5.951 9.053 1.00 85.44 95 VAL A N 1
ATOM 674 C CA . VAL A 1 95 ? -4.947 -7.179 8.686 1.00 85.44 95 VAL A CA 1
ATOM 675 C C . VAL A 1 95 ? -3.435 -6.994 8.851 1.00 85.44 95 VAL A C 1
ATOM 677 O O . VAL A 1 95 ? -2.753 -7.906 9.311 1.00 85.44 95 VAL A O 1
ATOM 680 N N . GLY A 1 96 ? -2.909 -5.801 8.551 1.00 82.00 96 GLY A N 1
ATOM 681 C CA . GLY A 1 96 ? -1.493 -5.463 8.704 1.00 82.00 96 GLY A CA 1
ATOM 682 C C . GLY A 1 96 ? -0.962 -5.572 10.136 1.00 82.00 96 GLY A C 1
ATOM 683 O O . GLY A 1 96 ? 0.216 -5.875 10.317 1.00 82.00 96 GLY A O 1
ATOM 684 N N . ILE A 1 97 ? -1.815 -5.384 11.147 1.00 83.81 97 ILE A N 1
ATOM 685 C CA . ILE A 1 97 ? -1.461 -5.593 12.561 1.00 83.81 97 ILE A CA 1
ATOM 686 C C . ILE A 1 97 ? -1.907 -6.949 13.117 1.00 83.81 97 ILE A C 1
ATOM 688 O O . ILE A 1 97 ? -1.772 -7.200 14.312 1.00 83.81 97 ILE A O 1
ATOM 692 N N . GLY A 1 98 ? -2.414 -7.832 12.255 1.00 83.50 98 GLY A N 1
ATOM 693 C CA . GLY A 1 98 ? -2.815 -9.189 12.613 1.00 83.50 98 GLY A CA 1
ATOM 694 C C . GLY A 1 98 ? -4.239 -9.325 13.148 1.00 83.50 98 GLY A C 1
ATOM 695 O O . GLY A 1 98 ? -4.582 -10.407 13.623 1.00 83.50 98 GLY A O 1
ATOM 696 N N . LEU A 1 99 ? -5.076 -8.284 13.060 1.00 85.69 99 LEU A N 1
ATOM 697 C CA . LEU A 1 99 ? -6.497 -8.439 13.358 1.00 85.69 99 LEU A CA 1
ATOM 698 C C . LEU A 1 99 ? -7.159 -9.256 12.253 1.00 85.69 99 LEU A C 1
ATOM 700 O O . LEU A 1 99 ? -7.006 -8.974 11.062 1.00 85.69 99 LEU A O 1
ATOM 704 N N . GLN A 1 100 ? -7.898 -10.275 12.671 1.00 86.38 100 GLN A N 1
ATOM 705 C CA . GLN A 1 100 ? -8.799 -10.992 11.785 1.00 86.38 100 GLN A CA 1
ATOM 706 C C . GLN A 1 100 ? -10.041 -10.133 11.585 1.00 86.38 100 GLN A C 1
ATOM 708 O O . GLN A 1 100 ? -10.436 -9.416 12.496 1.00 86.38 100 GLN A O 1
ATOM 713 N N . LEU A 1 101 ? -10.615 -10.174 10.389 1.00 87.44 101 LEU A N 1
ATOM 714 C CA . LEU A 1 101 ? -11.853 -9.479 10.062 1.00 87.44 101 LEU A CA 1
ATOM 715 C C . LEU A 1 101 ? -12.791 -10.454 9.361 1.00 87.44 101 LEU A C 1
ATOM 717 O O . LEU A 1 101 ? -12.371 -11.256 8.522 1.00 87.44 101 LEU A O 1
ATOM 721 N N . THR A 1 102 ? -14.062 -10.348 9.694 1.00 89.19 102 THR A N 1
ATOM 722 C CA . THR A 1 102 ? -15.194 -11.019 9.076 1.00 89.19 102 THR A CA 1
ATOM 723 C C . THR A 1 102 ? -15.935 -10.042 8.154 1.00 89.19 102 THR A C 1
ATOM 725 O O . THR A 1 102 ? -15.710 -8.829 8.208 1.00 89.19 102 THR A O 1
ATOM 728 N N . PRO A 1 103 ? -16.826 -10.532 7.275 1.00 87.50 103 PRO A N 1
ATOM 729 C CA . PRO A 1 103 ? -17.652 -9.661 6.437 1.00 87.50 103 PRO A CA 1
ATOM 730 C C . PRO A 1 103 ? -18.573 -8.708 7.213 1.00 87.50 103 PRO A C 1
ATOM 732 O O . PRO A 1 103 ? -19.020 -7.720 6.633 1.00 87.50 103 PRO A O 1
ATOM 735 N N . ASP A 1 104 ? -18.848 -8.999 8.487 1.00 90.00 104 ASP A N 1
ATOM 736 C CA . ASP A 1 104 ? -19.744 -8.214 9.338 1.00 90.00 104 ASP A CA 1
ATOM 737 C C . ASP A 1 104 ? -19.006 -7.104 10.116 1.00 90.00 104 ASP A C 1
ATOM 739 O O . ASP A 1 104 ? -19.640 -6.285 10.784 1.00 90.00 104 ASP A O 1
ATOM 743 N N . ASP A 1 105 ? -17.674 -7.029 10.002 1.00 90.31 105 ASP A N 1
ATOM 744 C CA . ASP A 1 105 ? -16.860 -6.062 10.737 1.00 90.31 105 ASP A CA 1
ATOM 745 C C . ASP A 1 105 ? -16.697 -4.720 10.026 1.00 90.31 105 ASP A C 1
ATOM 747 O O . ASP A 1 105 ? -16.539 -4.615 8.805 1.00 90.31 105 ASP A O 1
ATOM 751 N N . VAL A 1 106 ? -16.616 -3.662 10.836 1.00 89.81 106 VAL A N 1
ATOM 752 C CA . VAL A 1 106 ? -16.306 -2.308 10.373 1.00 89.81 106 VAL A CA 1
ATOM 753 C C . VAL A 1 106 ? -14.928 -1.894 10.870 1.00 89.81 106 VAL A C 1
ATOM 755 O O . VAL A 1 106 ? -14.738 -1.505 12.019 1.00 89.81 106 VAL A O 1
ATOM 758 N N . ALA A 1 107 ? -13.959 -1.902 9.958 1.00 89.94 107 ALA A N 1
ATOM 759 C CA . ALA A 1 107 ? -12.600 -1.472 10.246 1.00 89.94 107 ALA A CA 1
ATOM 760 C C . ALA A 1 107 ? -12.384 0.012 9.913 1.00 89.94 107 ALA A C 1
ATOM 762 O O . ALA A 1 107 ? -12.545 0.445 8.767 1.00 89.94 107 ALA A O 1
ATOM 763 N N . ALA A 1 108 ? -11.923 0.788 10.895 1.00 86.81 108 ALA A N 1
ATOM 764 C CA . ALA A 1 108 ? -11.624 2.206 10.729 1.00 86.81 108 ALA A CA 1
ATOM 765 C C . ALA A 1 108 ? -10.212 2.561 11.208 1.00 86.81 108 ALA A C 1
ATOM 767 O O . ALA A 1 108 ? -9.755 2.132 12.267 1.00 86.81 108 ALA A O 1
ATOM 768 N N . ARG A 1 109 ? -9.549 3.436 10.442 1.00 85.12 109 ARG A N 1
ATOM 769 C CA . ARG A 1 109 ? -8.309 4.095 10.854 1.00 85.12 109 ARG A CA 1
ATOM 770 C C . ARG A 1 109 ? -8.635 5.469 11.427 1.00 85.12 109 ARG A C 1
ATOM 772 O O . ARG A 1 109 ? -9.292 6.271 10.771 1.00 85.12 109 ARG A O 1
ATOM 779 N N . GLY A 1 110 ? -8.079 5.772 12.595 1.00 86.06 110 GLY A N 1
ATOM 780 C CA . GLY A 1 110 ? -8.155 7.088 13.219 1.00 86.06 110 GLY A CA 1
ATOM 781 C C . GLY A 1 110 ? -6.786 7.585 13.669 1.00 86.06 110 GLY A C 1
ATOM 782 O O . GLY A 1 110 ? -5.907 6.788 13.989 1.00 86.06 110 GLY A O 1
ATOM 783 N N . ASN A 1 111 ? -6.641 8.907 13.718 1.00 88.00 111 ASN A N 1
ATOM 784 C CA . ASN A 1 111 ? -5.511 9.589 14.345 1.00 88.00 111 ASN A CA 1
ATOM 785 C C . ASN A 1 111 ? -6.016 10.349 15.577 1.00 88.00 111 ASN A C 1
ATOM 787 O O . ASN A 1 111 ? -7.173 10.771 15.611 1.00 88.00 111 ASN A O 1
ATOM 791 N N . PHE A 1 112 ? -5.148 10.563 16.564 1.00 91.62 112 PHE A N 1
ATOM 792 C CA . PHE A 1 112 ? -5.423 11.549 17.607 1.00 91.62 112 PHE A CA 1
ATOM 793 C C . PHE A 1 112 ? -5.280 12.967 17.043 1.00 91.62 112 PHE A C 1
ATOM 795 O O . PHE A 1 112 ? -4.401 13.235 16.220 1.00 91.62 112 PHE A O 1
ATOM 802 N N . CYS A 1 113 ? -6.147 13.866 17.500 1.00 93.94 113 CYS A N 1
ATOM 803 C CA . CYS A 1 113 ? -6.114 15.284 17.171 1.00 93.94 113 CYS A CA 1
ATOM 804 C C . CYS A 1 113 ? -6.236 16.119 18.449 1.00 93.94 113 CYS A C 1
ATOM 806 O O . CYS A 1 113 ? -6.745 15.632 19.459 1.00 93.94 113 CYS A O 1
ATOM 808 N N . SER A 1 114 ? -5.743 17.352 18.396 1.00 94.75 114 SER A N 1
ATOM 809 C CA . SER A 1 114 ? -5.963 18.353 19.436 1.00 94.75 114 SER A CA 1
ATOM 810 C C . SER A 1 114 ? -7.183 19.190 19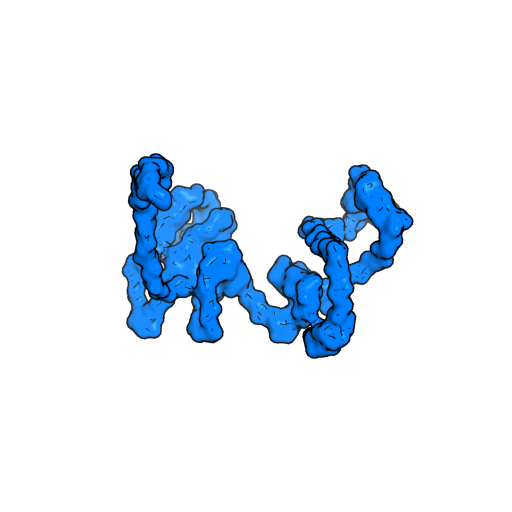.081 1.00 94.75 114 SER A C 1
ATOM 812 O O . SER A 1 114 ? -7.408 19.493 17.904 1.00 94.75 114 SER A O 1
ATOM 814 N N . VAL A 1 115 ? -7.939 19.575 20.103 1.00 96.81 115 VAL A N 1
ATOM 815 C CA . VAL A 1 115 ? -9.101 20.458 19.992 1.00 96.81 115 VAL A CA 1
ATOM 816 C C . VAL A 1 115 ? -8.941 21.657 20.927 1.00 96.81 115 VAL A C 1
ATOM 818 O O . VAL A 1 115 ? -8.165 21.582 21.880 1.00 96.81 115 VAL A O 1
ATOM 821 N N . ASP A 1 116 ? -9.612 22.765 20.624 1.00 95.75 116 ASP A N 1
ATOM 822 C CA . ASP A 1 116 ? -9.744 23.905 21.538 1.00 95.75 116 ASP A CA 1
ATOM 823 C C . ASP A 1 116 ? -10.903 23.713 22.536 1.00 95.75 116 ASP A C 1
ATOM 825 O O . ASP A 1 116 ? -11.594 22.691 22.526 1.00 95.75 116 ASP A O 1
ATOM 829 N N . ASP A 1 117 ? -11.134 24.720 23.383 1.00 96.81 117 ASP A N 1
ATOM 830 C CA . ASP A 1 117 ? -12.211 24.723 24.384 1.00 96.81 117 ASP A CA 1
ATOM 831 C C . ASP A 1 117 ? -13.621 24.634 23.764 1.00 96.81 117 ASP A C 1
ATOM 833 O O . ASP A 1 117 ? -14.572 24.237 24.435 1.00 96.81 117 ASP A O 1
ATOM 837 N N . ASN A 1 118 ? -13.764 24.961 22.475 1.00 96.56 118 ASN A N 1
ATOM 838 C CA . ASN A 1 118 ? -15.013 24.848 21.720 1.00 96.56 118 ASN A CA 1
ATOM 839 C C . ASN A 1 118 ? -15.125 23.510 20.966 1.00 96.56 118 ASN A C 1
ATOM 841 O O . ASN A 1 118 ? -16.014 23.355 20.127 1.00 96.56 118 ASN A O 1
ATOM 845 N N . MET A 1 119 ? -14.238 22.546 21.241 1.00 94.19 119 MET A N 1
ATOM 846 C CA . MET A 1 119 ? -14.149 21.249 20.559 1.00 94.19 119 MET A CA 1
ATOM 847 C C . MET A 1 119 ? -13.824 21.348 19.058 1.00 94.19 119 MET A C 1
ATOM 849 O O . MET A 1 119 ? -14.063 20.401 18.301 1.00 94.19 119 MET A O 1
ATOM 853 N N . LEU A 1 120 ? -13.247 22.464 18.606 1.00 96.19 120 LEU A N 1
ATOM 854 C CA . LEU A 1 120 ? -12.791 22.624 17.228 1.00 96.19 120 LEU A CA 1
ATOM 855 C C . LEU A 1 120 ? -11.381 22.065 17.069 1.00 96.19 120 LEU A C 1
ATOM 857 O O . LEU A 1 120 ? -10.499 22.318 17.884 1.00 96.19 120 LEU A O 1
ATOM 861 N N . ILE A 1 121 ? -11.152 21.312 15.990 1.00 96.31 121 ILE A N 1
ATOM 862 C CA . ILE A 1 121 ? -9.850 20.692 15.710 1.00 96.31 121 ILE A CA 1
ATOM 863 C C . ILE A 1 121 ? -8.801 21.778 15.444 1.00 96.31 121 ILE A C 1
ATOM 865 O O . ILE A 1 121 ? -8.848 22.454 14.417 1.00 96.31 121 ILE A O 1
ATOM 869 N N . THR A 1 122 ? -7.808 21.879 16.327 1.00 95.81 122 THR A N 1
ATOM 870 C CA . THR A 1 122 ? -6.665 22.797 16.203 1.00 95.81 122 THR A CA 1
ATOM 871 C C . THR A 1 122 ? -5.463 22.134 15.535 1.00 95.81 122 THR A C 1
ATOM 873 O O . THR A 1 122 ? -4.752 22.771 14.761 1.00 95.81 122 THR A O 1
ATOM 876 N N . ASP A 1 123 ? -5.262 20.832 15.760 1.00 93.62 123 ASP A N 1
ATOM 877 C CA . ASP A 1 123 ? -4.226 20.044 15.090 1.00 93.62 123 ASP A CA 1
ATOM 878 C C . ASP A 1 123 ? -4.704 18.614 14.815 1.00 93.62 123 ASP A C 1
ATOM 880 O O . ASP A 1 123 ? -4.891 17.806 15.723 1.00 93.62 123 ASP A O 1
ATOM 884 N N . ARG A 1 124 ? -4.807 18.258 13.531 1.00 91.44 124 ARG A N 1
ATOM 885 C CA . ARG A 1 124 ? -5.220 16.928 13.044 1.00 91.44 124 ARG A CA 1
ATOM 886 C C . ARG A 1 124 ? -4.260 15.787 13.412 1.00 91.44 124 ARG A C 1
ATOM 888 O O . ARG A 1 124 ? -4.563 14.633 13.107 1.00 91.44 124 ARG A O 1
ATOM 895 N N . ARG A 1 125 ? -3.092 16.091 13.979 1.00 88.44 125 ARG A N 1
ATOM 896 C CA . ARG A 1 125 ? -2.060 15.117 14.370 1.00 88.44 125 ARG A CA 1
ATOM 897 C C . ARG A 1 125 ? -1.632 15.242 15.829 1.00 88.44 125 ARG A C 1
ATOM 899 O O . ARG A 1 125 ? -0.691 14.553 16.218 1.00 88.44 125 ARG A O 1
ATOM 906 N N . ALA A 1 126 ? -2.266 16.114 16.612 1.00 90.00 126 ALA A N 1
ATOM 907 C CA . ALA A 1 126 ? -1.935 16.330 18.019 1.00 90.00 126 ALA A CA 1
ATOM 908 C C . ALA A 1 126 ? -0.423 16.529 18.272 1.00 90.00 126 ALA A C 1
ATOM 910 O O . ALA A 1 126 ? 0.161 15.899 19.150 1.00 90.00 126 ALA A O 1
ATOM 911 N N . GLY A 1 127 ? 0.257 17.317 17.436 1.00 87.75 127 GLY A N 1
ATOM 912 C CA . GLY A 1 127 ? 1.692 17.577 17.561 1.00 87.75 127 GLY A CA 1
ATOM 913 C C . GLY A 1 127 ? 2.594 16.364 17.319 1.00 87.75 127 GLY A C 1
ATOM 914 O O . GLY A 1 127 ? 3.769 16.422 17.664 1.00 87.75 127 GLY A O 1
ATOM 915 N N . ARG A 1 128 ? 2.076 15.277 16.725 1.00 85.75 128 ARG A N 1
ATOM 916 C CA . ARG A 1 128 ? 2.757 13.974 16.617 1.00 85.75 128 ARG A CA 1
ATOM 917 C C . ARG A 1 128 ? 3.210 13.453 17.984 1.00 85.75 128 ARG A C 1
ATOM 919 O O . ARG A 1 128 ? 4.402 13.271 18.218 1.00 85.75 128 ARG A O 1
ATOM 926 N N . ILE A 1 129 ? 2.245 13.211 18.872 1.00 88.50 129 ILE A N 1
ATOM 927 C CA . ILE A 1 129 ? 2.519 12.611 20.183 1.00 88.50 129 ILE A CA 1
ATOM 928 C C . ILE A 1 129 ? 3.426 11.364 20.075 1.00 88.50 129 ILE A C 1
ATOM 930 O O . ILE A 1 129 ? 3.284 10.592 19.120 1.00 88.50 129 ILE A O 1
ATOM 934 N N . PRO A 1 130 ? 4.319 11.135 21.056 1.00 88.44 130 PRO A N 1
ATOM 935 C CA . PRO A 1 130 ? 5.126 9.921 21.117 1.00 88.44 130 PRO A CA 1
ATOM 936 C C . PRO A 1 130 ? 4.271 8.651 21.187 1.00 88.44 130 PRO A C 1
ATOM 938 O O . PRO A 1 130 ? 3.137 8.668 21.683 1.00 88.44 130 PRO A O 1
ATOM 941 N N . THR A 1 131 ? 4.834 7.532 20.730 1.00 84.81 131 THR A N 1
ATOM 942 C CA . THR A 1 131 ? 4.162 6.222 20.711 1.00 84.81 131 THR A CA 1
ATOM 943 C C . THR A 1 131 ? 3.679 5.814 22.099 1.00 84.81 131 THR A C 1
ATOM 945 O O . THR A 1 131 ? 2.571 5.304 22.236 1.00 84.81 131 THR A O 1
ATOM 948 N N . GLU A 1 132 ? 4.455 6.104 23.140 1.00 89.06 132 GLU A N 1
ATOM 949 C CA . GLU A 1 132 ? 4.131 5.787 24.531 1.00 89.06 132 GLU A CA 1
ATOM 950 C C . GLU A 1 132 ? 2.829 6.474 24.955 1.00 89.06 132 GLU A C 1
ATOM 952 O O . GLU A 1 132 ? 1.935 5.840 25.517 1.00 89.06 132 GLU A O 1
ATOM 957 N N . LYS A 1 133 ? 2.674 7.756 24.596 1.00 89.00 133 LYS A N 1
ATOM 958 C CA . LYS A 1 133 ? 1.448 8.509 24.880 1.00 89.00 133 LYS A CA 1
ATOM 959 C C . LYS A 1 133 ? 0.272 8.009 24.044 1.00 89.00 133 LYS A C 1
ATOM 961 O O . LYS A 1 133 ? -0.854 7.962 24.530 1.00 89.00 133 LYS A O 1
ATOM 966 N N . CYS A 1 134 ? 0.521 7.611 22.797 1.00 87.94 134 CYS A N 1
ATOM 967 C CA . CYS A 1 134 ? -0.498 7.009 21.938 1.00 87.94 134 CYS A CA 1
ATOM 968 C C . CYS A 1 134 ? -1.058 5.714 22.553 1.00 87.94 134 CYS A C 1
ATOM 970 O O . CYS A 1 134 ? -2.276 5.551 22.619 1.00 87.94 134 CYS A O 1
ATOM 972 N N . VAL A 1 135 ? -0.185 4.832 23.051 1.00 90.19 135 VAL A N 1
ATOM 973 C CA . VAL A 1 135 ? -0.571 3.574 23.714 1.00 90.19 135 VAL A CA 1
ATOM 974 C C . VAL A 1 135 ? -1.383 3.841 24.981 1.00 90.19 135 VAL A C 1
ATOM 976 O O . VAL A 1 135 ? -2.410 3.197 25.196 1.00 90.19 135 VAL A O 1
ATOM 979 N N . GLU A 1 136 ? -0.974 4.819 25.790 1.00 91.94 136 GLU A N 1
ATOM 980 C CA . GLU A 1 136 ? -1.715 5.233 26.987 1.00 91.94 136 GLU A CA 1
ATOM 981 C C . GLU A 1 136 ? -3.151 5.657 26.636 1.00 91.94 136 GLU A C 1
ATOM 983 O O . GLU A 1 136 ? -4.115 5.132 27.193 1.00 91.94 136 GLU A O 1
ATOM 988 N N . LEU A 1 137 ? -3.309 6.551 25.655 1.00 91.94 137 LEU A N 1
ATOM 989 C CA . LEU A 1 137 ? -4.623 7.037 25.232 1.00 91.94 137 LEU A CA 1
ATOM 990 C C . LEU A 1 137 ? -5.478 5.929 24.598 1.00 91.94 137 LEU A C 1
ATOM 992 O O . LEU A 1 137 ? -6.685 5.875 24.820 1.00 91.94 137 LEU A O 1
ATOM 996 N N . VAL A 1 138 ? -4.875 5.032 23.813 1.00 91.75 138 VAL A N 1
ATOM 997 C CA . VAL A 1 138 ? -5.584 3.870 23.253 1.00 91.75 138 VAL A CA 1
ATOM 998 C C . VAL A 1 138 ? -6.071 2.941 24.362 1.00 91.75 138 VAL A C 1
ATOM 1000 O O . VAL A 1 138 ? -7.202 2.474 24.297 1.00 91.75 138 VAL A O 1
ATOM 1003 N N . THR A 1 139 ? -5.275 2.732 25.410 1.00 92.19 139 THR A N 1
ATOM 1004 C CA . THR A 1 139 ? -5.679 1.919 26.569 1.00 92.19 139 THR A CA 1
ATOM 1005 C C . THR A 1 139 ? -6.912 2.504 27.255 1.00 92.19 139 THR A C 1
ATOM 1007 O O . THR A 1 139 ? -7.806 1.756 27.640 1.00 92.19 139 THR A O 1
ATOM 1010 N N . MET A 1 140 ? -7.015 3.834 27.341 1.00 92.62 140 MET A N 1
ATOM 1011 C CA . MET A 1 140 ? -8.230 4.486 27.839 1.00 92.62 140 MET A CA 1
ATOM 1012 C C . MET A 1 140 ? -9.432 4.220 26.922 1.00 92.62 140 MET A C 1
ATOM 1014 O O . MET A 1 140 ? -10.510 3.894 27.410 1.00 92.62 140 MET A O 1
ATOM 1018 N N . LEU A 1 141 ? -9.254 4.291 25.599 1.00 91.38 141 LEU A N 1
ATOM 1019 C CA . LEU A 1 141 ? -10.327 4.022 24.631 1.00 91.38 141 LEU A CA 1
ATOM 1020 C C . LEU A 1 141 ? -10.801 2.563 24.638 1.00 91.38 141 LEU A C 1
ATOM 1022 O O . LEU A 1 141 ? -11.981 2.329 24.401 1.00 91.38 141 LEU A O 1
ATOM 1026 N N . LYS A 1 142 ? -9.930 1.598 24.960 1.00 90.94 142 LYS A N 1
ATOM 1027 C CA . LYS A 1 142 ? -10.308 0.177 25.107 1.00 90.94 142 LYS A CA 1
ATOM 1028 C C . LYS A 1 142 ? -11.353 -0.067 26.206 1.00 90.94 142 LYS A C 1
ATOM 1030 O O . LYS A 1 142 ? -11.936 -1.140 26.258 1.00 90.94 142 LYS A O 1
ATOM 1035 N N . THR A 1 143 ? -11.590 0.902 27.092 1.00 90.88 143 THR A N 1
ATOM 1036 C CA . THR A 1 143 ? -12.628 0.803 28.137 1.00 90.88 143 THR A CA 1
ATOM 1037 C C . THR A 1 143 ? -14.031 1.163 27.643 1.00 90.88 143 THR A C 1
ATOM 1039 O O . THR A 1 143 ? -15.009 0.955 28.362 1.00 90.88 143 THR A O 1
ATOM 1042 N N . ILE A 1 144 ? -14.148 1.708 26.428 1.00 90.81 144 ILE A N 1
ATOM 1043 C CA . ILE A 1 144 ? -15.431 2.087 25.841 1.00 90.81 144 ILE A CA 1
ATOM 1044 C C . ILE A 1 144 ? -16.198 0.821 25.471 1.00 90.81 144 ILE A C 1
ATOM 1046 O O . ILE A 1 144 ? -15.707 -0.021 24.729 1.00 90.81 144 ILE A O 1
ATOM 1050 N N . THR A 1 145 ? -17.434 0.727 25.952 1.00 91.06 145 THR A N 1
ATOM 1051 C CA . THR A 1 145 ? -18.368 -0.342 25.599 1.00 91.06 145 THR A CA 1
ATOM 1052 C C . THR A 1 145 ? -19.560 0.256 24.872 1.00 91.06 145 THR A C 1
ATOM 1054 O O . THR A 1 145 ? -20.054 1.326 25.236 1.00 91.06 145 THR A O 1
ATOM 1057 N N . LEU A 1 146 ? -20.010 -0.419 23.818 1.00 91.06 146 LEU A N 1
ATOM 1058 C CA . LEU A 1 146 ? -21.157 -0.003 23.023 1.00 91.06 146 LEU A CA 1
ATOM 1059 C C . LEU A 1 146 ? -22.191 -1.140 23.001 1.00 91.06 146 LEU A C 1
ATOM 1061 O O . LEU A 1 146 ? -21.818 -2.300 22.845 1.00 91.06 146 LEU A O 1
ATOM 1065 N N . PRO A 1 147 ? -23.493 -0.854 23.167 1.00 92.75 147 PRO A N 1
ATOM 1066 C CA . PRO A 1 147 ? -24.511 -1.898 23.124 1.00 92.75 147 PRO A CA 1
ATOM 1067 C C . PRO A 1 147 ? -24.562 -2.593 21.760 1.00 92.75 147 PRO A C 1
ATOM 1069 O O . PRO A 1 147 ? -24.732 -1.939 20.734 1.00 92.75 147 PRO A O 1
ATOM 1072 N N . GLY A 1 148 ? -24.473 -3.924 21.762 1.00 90.94 148 GLY A N 1
ATOM 1073 C CA . GLY A 1 148 ? -24.671 -4.751 20.567 1.00 90.94 148 GLY A CA 1
ATOM 1074 C C . GLY A 1 148 ? -23.512 -4.751 19.571 1.00 90.94 148 GLY A C 1
ATOM 1075 O O . GLY A 1 148 ? -23.650 -5.356 18.513 1.00 90.94 148 GLY A O 1
ATOM 1076 N N . VAL A 1 149 ? -22.391 -4.106 19.896 1.00 92.06 149 VAL A N 1
ATOM 1077 C CA . VAL A 1 149 ? -21.166 -4.172 19.101 1.00 92.06 149 VAL A CA 1
ATOM 1078 C C . VAL A 1 149 ? -19.966 -4.309 20.010 1.00 92.06 149 VAL A C 1
ATOM 1080 O O . VAL A 1 149 ? -19.978 -3.943 21.183 1.00 92.06 149 VAL A O 1
ATOM 1083 N N . GLU A 1 150 ? -18.919 -4.828 19.416 1.00 90.00 150 GLU A N 1
ATOM 1084 C CA . GLU A 1 150 ? -17.715 -5.219 20.095 1.00 90.00 150 GLU A CA 1
ATOM 1085 C C . GLU A 1 150 ? -16.616 -4.319 19.472 1.00 90.00 150 GLU A C 1
ATOM 1087 O O . GLU A 1 150 ? -16.449 -4.237 18.251 1.00 90.00 150 GLU A O 1
ATOM 1092 N N . VAL A 1 151 ? -15.996 -3.486 20.316 1.00 91.12 151 VAL A N 1
ATOM 1093 C CA . VAL A 1 151 ? -15.032 -2.443 19.972 1.00 91.12 151 VAL A CA 1
ATOM 1094 C C . VAL A 1 151 ? -13.613 -2.849 20.374 1.00 91.12 151 VAL A C 1
ATOM 1096 O O . VAL A 1 151 ? -13.245 -2.800 21.546 1.00 91.12 151 VAL A O 1
ATOM 1099 N N . ILE A 1 152 ? -12.748 -3.060 19.378 1.00 88.69 152 ILE A N 1
ATOM 1100 C CA . ILE A 1 152 ? -11.294 -3.084 19.589 1.00 88.69 152 ILE A CA 1
ATOM 1101 C C . ILE A 1 152 ? -10.631 -1.832 19.058 1.00 88.69 152 ILE A C 1
ATOM 1103 O O . ILE A 1 152 ? -10.994 -1.269 18.029 1.00 88.69 152 ILE A O 1
ATOM 1107 N N . VAL A 1 153 ? -9.625 -1.381 19.796 1.00 90.19 153 VAL A N 1
ATOM 1108 C CA . VAL A 1 153 ? -8.816 -0.226 19.433 1.00 90.19 153 VAL A CA 1
ATOM 1109 C C . VAL A 1 153 ? -7.364 -0.592 19.654 1.00 90.19 153 VAL A C 1
ATOM 1111 O O . VAL A 1 153 ? -6.925 -0.661 20.794 1.00 90.19 153 VAL A O 1
ATOM 1114 N N . GLU A 1 154 ? -6.598 -0.788 18.585 1.00 86.38 154 GLU A N 1
ATOM 1115 C CA . GLU A 1 154 ? -5.159 -1.035 18.697 1.00 86.38 154 GLU A CA 1
ATOM 1116 C C . GLU A 1 154 ? -4.315 0.168 18.273 1.00 86.38 154 GLU A C 1
ATOM 1118 O O . GLU A 1 154 ? -4.667 0.932 17.367 1.00 86.38 154 GLU A O 1
ATOM 1123 N N . ALA A 1 155 ? -3.180 0.335 18.954 1.00 83.94 155 ALA A N 1
ATOM 1124 C CA . ALA A 1 155 ? -2.175 1.325 18.599 1.00 83.94 155 ALA A CA 1
ATOM 1125 C C . ALA A 1 155 ? -1.240 0.731 17.541 1.00 83.94 155 ALA A C 1
ATOM 1127 O O . ALA A 1 155 ? -0.559 -0.258 17.800 1.00 83.94 155 ALA A O 1
ATOM 1128 N N . VAL A 1 156 ? -1.162 1.351 16.365 1.00 70.19 156 VAL A N 1
ATOM 1129 C CA . VAL A 1 156 ? -0.182 0.974 15.337 1.00 70.19 156 VAL A CA 1
ATOM 1130 C C . VAL A 1 156 ? 0.958 1.988 15.338 1.00 70.19 156 VAL A C 1
ATOM 1132 O O . VAL A 1 156 ? 0.711 3.202 15.356 1.00 70.19 156 VAL A O 1
ATOM 1135 N N . GLN A 1 157 ? 2.204 1.495 15.326 1.00 53.62 157 GLN A N 1
ATOM 1136 C CA . GLN A 1 157 ? 3.396 2.339 15.180 1.00 53.62 157 GLN A CA 1
ATOM 1137 C C . GLN A 1 157 ? 3.265 3.215 13.922 1.00 53.62 157 GLN A C 1
ATOM 1139 O O . GLN A 1 157 ? 2.778 2.775 12.881 1.00 53.62 157 GLN A O 1
ATOM 1144 N N . ASP A 1 158 ? 3.645 4.486 14.052 1.00 47.75 158 ASP A N 1
ATOM 1145 C CA . ASP A 1 158 ? 3.444 5.545 13.052 1.00 47.75 158 ASP A CA 1
ATOM 1146 C C . ASP A 1 158 ? 1.976 5.900 12.715 1.00 47.75 158 ASP A C 1
ATOM 1148 O O . ASP A 1 158 ? 1.636 6.221 11.572 1.00 47.75 158 ASP A O 1
ATOM 1152 N N . MET A 1 159 ? 1.109 5.950 13.737 1.00 44.31 159 MET A N 1
ATOM 1153 C CA . MET A 1 159 ? -0.277 6.458 13.677 1.00 44.31 159 MET A CA 1
ATOM 1154 C C . MET A 1 159 ? -1.190 5.721 12.697 1.00 44.31 159 MET A C 1
ATOM 1156 O O . MET A 1 159 ? -1.644 6.286 11.689 1.00 44.31 159 MET A O 1
ATOM 1160 N N . ARG A 1 160 ? -1.528 4.469 12.993 1.00 39.41 160 ARG A N 1
ATOM 1161 C CA . ARG A 1 160 ? -2.615 3.765 12.292 1.00 39.41 160 ARG A CA 1
ATOM 1162 C C . ARG A 1 160 ? -3.457 3.040 13.353 1.00 39.41 160 ARG A C 1
ATOM 1164 O O . ARG A 1 160 ? -2.999 2.865 14.474 1.00 39.41 160 ARG A O 1
ATOM 1171 N N . ARG A 1 161 ? -4.728 2.763 13.083 1.00 38.66 161 ARG A N 1
ATOM 1172 C CA . ARG A 1 161 ? -5.650 2.076 14.005 1.00 38.66 161 ARG A CA 1
ATOM 1173 C C . ARG A 1 161 ? -6.428 1.056 13.208 1.00 38.66 161 ARG A C 1
ATOM 1175 O O . ARG A 1 161 ? -6.677 1.281 12.022 1.00 38.66 161 ARG A O 1
ATOM 1182 N N . ALA A 1 162 ? -6.830 0.012 13.903 1.00 32.41 162 ALA A N 1
ATOM 1183 C CA . ALA A 1 162 ? -7.713 -1.021 13.431 1.00 32.41 162 ALA A CA 1
ATOM 1184 C C . ALA A 1 162 ? -8.322 -1.758 14.633 1.00 32.41 162 ALA A C 1
ATOM 1186 O O . ALA A 1 162 ? -7.686 -1.816 15.688 1.00 32.41 162 ALA A O 1
ATOM 1187 N N . GLY A 1 163 ? -9.542 -2.269 14.482 1.00 33.06 163 GLY A N 1
ATOM 1188 C CA . GLY A 1 163 ? -10.316 -2.899 15.548 1.00 33.06 163 GLY A CA 1
ATOM 1189 C C . GLY A 1 163 ? -11.192 -4.039 15.039 1.00 33.06 163 GLY A C 1
ATOM 1190 O O . GLY A 1 163 ? -11.863 -3.850 14.032 1.00 33.06 163 GLY A O 1
ATOM 1191 N N . HIS A 1 164 ? -11.171 -5.181 15.727 1.00 36.06 164 HIS A N 1
ATOM 1192 C CA . HIS A 1 164 ? -12.244 -6.182 15.837 1.00 36.06 164 HIS A CA 1
ATOM 1193 C C . HIS A 1 164 ? -12.003 -7.004 17.110 1.00 36.06 164 HIS A C 1
ATOM 1195 O O . HIS A 1 164 ? -10.852 -7.173 17.488 1.00 36.06 164 HIS A O 1
ATOM 1201 N N . ASP A 1 165 ? -13.087 -7.430 17.743 1.00 30.94 165 ASP A N 1
ATOM 1202 C CA . ASP A 1 165 ? -13.316 -7.840 19.111 1.00 30.94 165 ASP A CA 1
ATOM 1203 C C . ASP A 1 165 ? -13.498 -9.372 19.322 1.00 30.94 165 ASP A C 1
ATOM 1205 O O . ASP A 1 165 ? -13.602 -10.133 18.361 1.00 30.94 165 ASP A O 1
ATOM 1209 N N . ALA A 1 166 ? -13.391 -9.789 20.592 1.00 35.31 166 ALA A N 1
ATOM 1210 C CA . ALA A 1 166 ? -13.511 -11.121 21.224 1.00 35.31 166 ALA A CA 1
ATOM 1211 C C . ALA A 1 166 ? -12.388 -12.171 21.077 1.00 35.31 166 ALA A C 1
ATOM 1213 O O . ALA A 1 166 ? -12.385 -13.013 20.186 1.00 35.31 166 ALA A O 1
ATOM 1214 N N . GLN A 1 167 ? -11.541 -12.205 22.124 1.00 31.98 167 GLN A N 1
ATOM 1215 C CA . GLN A 1 167 ? -11.277 -13.341 23.048 1.00 31.98 167 GLN A CA 1
ATOM 1216 C C . GLN A 1 167 ? -10.926 -14.725 22.430 1.00 31.98 167 GLN A C 1
ATOM 1218 O O . GLN A 1 167 ? -11.704 -15.332 21.714 1.00 31.98 167 GLN A O 1
ATOM 1223 N N . ASN A 1 168 ? -9.830 -15.414 22.772 1.00 30.17 168 ASN A N 1
ATOM 1224 C CA . ASN A 1 168 ? -9.224 -15.550 24.091 1.00 30.17 168 ASN A CA 1
ATOM 1225 C C . ASN A 1 168 ? -7.786 -16.095 23.997 1.00 30.17 168 ASN A C 1
ATOM 1227 O O . ASN A 1 168 ? -7.469 -16.979 23.200 1.00 30.17 168 ASN A O 1
ATOM 1231 N N . ASP A 1 169 ? -6.951 -15.570 24.881 1.00 34.72 169 ASP A N 1
ATOM 1232 C CA . ASP A 1 169 ? -5.560 -15.913 25.130 1.00 34.72 169 ASP A CA 1
ATOM 1233 C C . ASP A 1 169 ? -5.479 -17.154 26.038 1.00 34.72 169 ASP A C 1
ATOM 1235 O O . ASP A 1 169 ? -6.224 -17.260 27.012 1.00 34.72 169 ASP A O 1
ATOM 1239 N N . HIS A 1 170 ? -4.535 -18.063 25.787 1.00 29.84 170 HIS A N 1
ATOM 1240 C CA . HIS A 1 170 ? -3.993 -18.897 26.860 1.00 29.84 170 HIS A CA 1
ATOM 1241 C C . HIS A 1 170 ? -2.484 -19.118 26.698 1.00 29.84 170 HIS A C 1
ATOM 1243 O O . HIS A 1 170 ? -1.997 -20.145 26.234 1.00 29.84 170 HIS A O 1
ATOM 1249 N N . THR A 1 171 ? -1.750 -18.134 27.216 1.00 30.56 171 THR A N 1
ATOM 1250 C CA . THR A 1 171 ? -0.767 -18.301 28.300 1.00 30.56 171 THR A CA 1
ATOM 1251 C C . THR A 1 171 ? 0.435 -19.222 28.060 1.00 30.56 171 THR A C 1
ATOM 1253 O O . THR A 1 171 ? 0.385 -20.440 28.194 1.00 30.56 171 THR A O 1
ATOM 1256 N N . ALA A 1 172 ? 1.581 -18.554 27.935 1.00 29.56 172 ALA A N 1
ATOM 1257 C CA . ALA A 1 172 ? 2.725 -18.692 28.836 1.00 29.56 172 ALA A CA 1
ATOM 1258 C C . ALA A 1 172 ? 3.277 -20.106 29.119 1.00 29.56 172 ALA A C 1
ATOM 1260 O O . ALA A 1 172 ? 2.820 -20.847 29.985 1.00 29.56 172 ALA A O 1
ATOM 1261 N N . ARG A 1 173 ? 4.439 -20.355 28.503 1.00 29.30 173 ARG A N 1
ATOM 1262 C CA . ARG A 1 173 ? 5.675 -20.816 29.163 1.00 29.30 173 ARG A CA 1
ATOM 1263 C C . ARG A 1 173 ? 5.477 -21.512 30.521 1.00 29.30 173 ARG A C 1
ATOM 1265 O O . ARG A 1 173 ? 5.471 -20.869 31.571 1.00 29.30 173 ARG A O 1
ATOM 1272 N N . ARG A 1 174 ? 5.554 -22.843 30.517 1.00 30.02 174 ARG A N 1
ATOM 1273 C CA . ARG A 1 174 ? 6.116 -23.598 31.642 1.00 30.02 174 ARG A CA 1
ATOM 1274 C C . ARG A 1 174 ? 7.161 -24.604 31.162 1.00 30.02 174 ARG A C 1
ATOM 1276 O O . ARG A 1 174 ? 6.844 -25.590 30.519 1.00 30.02 174 ARG A O 1
ATOM 1283 N N . ARG A 1 175 ? 8.384 -24.329 31.622 1.00 30.77 175 ARG A N 1
ATOM 1284 C CA . ARG A 1 175 ? 9.374 -25.280 32.147 1.00 30.77 175 ARG A CA 1
ATOM 1285 C C . ARG A 1 175 ? 10.059 -26.216 31.149 1.00 30.77 175 ARG A C 1
ATOM 1287 O O . ARG A 1 175 ? 9.584 -27.288 30.803 1.00 30.77 175 ARG A O 1
ATOM 1294 N N . SER A 1 176 ? 11.293 -25.818 30.847 1.00 36.56 176 SER A N 1
ATOM 1295 C CA . SER A 1 176 ? 12.481 -26.648 31.055 1.00 36.56 176 SER A CA 1
ATOM 1296 C C . SER A 1 176 ? 12.273 -27.751 32.105 1.00 36.56 176 SER A C 1
ATOM 1298 O O . SER A 1 176 ? 12.328 -27.479 33.300 1.00 36.56 176 SER A O 1
ATOM 1300 N N . ASP A 1 177 ? 12.010 -28.972 31.655 1.00 35.94 177 ASP A N 1
ATOM 1301 C CA . ASP A 1 177 ? 12.615 -30.193 32.190 1.00 35.94 177 ASP A CA 1
ATOM 1302 C C . ASP A 1 177 ? 12.140 -31.385 31.360 1.00 35.94 177 ASP A C 1
ATOM 1304 O O . ASP A 1 177 ? 10.950 -31.692 31.357 1.00 35.94 177 ASP A O 1
ATOM 1308 N N . ARG A 1 178 ? 13.078 -32.013 30.638 1.00 34.03 178 ARG A N 1
ATOM 1309 C CA . ARG A 1 178 ? 13.099 -33.419 30.169 1.00 34.03 178 ARG A CA 1
ATOM 1310 C C . ARG A 1 178 ? 14.046 -33.559 28.972 1.00 34.03 178 ARG A C 1
ATOM 1312 O O . ARG A 1 178 ? 13.638 -33.753 27.831 1.00 34.03 178 ARG A O 1
ATOM 1319 N N . ARG A 1 179 ? 15.350 -33.534 29.259 1.00 34.22 179 ARG A N 1
ATOM 1320 C CA . ARG A 1 179 ? 16.298 -34.436 28.591 1.00 34.22 179 ARG A CA 1
ATOM 1321 C C . ARG A 1 179 ? 16.689 -35.521 29.592 1.00 34.22 179 ARG A C 1
ATOM 1323 O O . ARG A 1 179 ? 17.247 -35.210 30.634 1.00 34.22 179 ARG A O 1
ATOM 1330 N N . GLY A 1 180 ? 16.438 -36.775 29.217 1.00 29.12 180 GLY A N 1
ATOM 1331 C CA . GLY A 1 180 ? 17.164 -37.947 29.709 1.00 29.12 180 GLY A CA 1
ATOM 1332 C C . GLY A 1 180 ? 16.515 -38.742 30.844 1.00 29.12 180 GLY A C 1
ATOM 1333 O O . GLY A 1 180 ? 16.667 -38.387 32.006 1.00 29.12 180 GLY A O 1
ATOM 1334 N N . ARG A 1 181 ? 15.922 -39.900 30.510 1.00 32.38 181 ARG A N 1
ATOM 1335 C CA . ARG A 1 181 ? 16.457 -41.247 30.833 1.00 32.38 181 ARG A CA 1
ATOM 1336 C C . ARG A 1 181 ? 15.408 -42.355 30.633 1.00 32.38 181 ARG A C 1
ATOM 1338 O O . ARG A 1 181 ? 14.327 -42.251 31.191 1.00 32.38 181 ARG A O 1
ATOM 1345 N N . ALA A 1 182 ? 15.860 -43.424 29.959 1.00 34.41 182 ALA A N 1
ATOM 1346 C CA . ALA A 1 182 ? 15.448 -44.839 30.038 1.00 34.41 182 ALA A CA 1
ATOM 1347 C C . ALA A 1 182 ? 13.974 -45.163 29.690 1.00 34.41 182 ALA A C 1
ATOM 1349 O O . ALA A 1 182 ? 13.059 -44.613 30.284 1.00 34.41 182 ALA A O 1
ATOM 1350 N N . ARG A 1 183 ? 13.655 -46.078 28.773 1.00 35.50 183 ARG A N 1
ATOM 1351 C CA . ARG A 1 183 ? 14.264 -47.366 28.406 1.00 35.50 183 ARG A CA 1
ATOM 1352 C C . ARG A 1 183 ? 14.113 -47.629 26.911 1.00 35.50 183 ARG A C 1
ATOM 1354 O O . ARG A 1 183 ? 13.201 -47.017 26.317 1.00 35.50 183 ARG A O 1
#

pLDDT: mean 81.24, std 20.15, range [29.12, 98.19]

Radius of gyration: 24.19 Å; chains: 1; bounding box: 49×72×54 Å

Secondary structure (DSSP, 8-state):
---HHHHHHH----SS-------TT-----SSTTPPPHHHHS--HHHHHHHHHS------SSBTTBPPPHHHHHHHHTT--TTTS---HHHHHHHHTT----TT---------EE-TTS-EEETTGGG--HHHHHHHHHHHTT--BTTB-----PBTTTB-----------------------